Protein AF-A0A2G2A8R9-F1 (afdb_monomer_lite)

Sequence (163 aa):
GKFDAALERFDVALEKSPDHRGALMGRALVYLQAERYIEAEAEFTYMIKFLKANLEPDDITGIGVYAGAYANRGTMYNRLGCRPGGTSQHFEKALADYIQALKIDEGAIEGPNLVNRIIYGTPRPSTIRLRAVYMLKQMALPEPERLLCVPEKDAEQRMYKPL

pLDDT: mean 88.15, std 15.14, range [29.11, 98.81]

Secondary structure (DSSP, 8-state):
-HHHHHHHHHHHHHHH-TT-HHHHHHHHHHHHHTT-HHHHHHHHHHHHHHHHHH--TT-HHHHHHHHHHHHHHHHHHHHHHTSTT--HHHHHHHHHHHHHHHHHHHHHHS-S-HHHHHHHT---PPPHHHHHHHHHHHHTS-GGG-----HHHHHHS------

Radius of gyration: 16.34 Å; chains: 1; bounding box: 40×40×44 Å

Structure (mmCIF, N/CA/C/O backbone):
data_AF-A0A2G2A8R9-F1
#
_entry.id   AF-A0A2G2A8R9-F1
#
loop_
_atom_site.group_PDB
_atom_site.id
_atom_site.type_symbol
_atom_site.label_atom_id
_atom_site.label_alt_id
_atom_site.label_comp_id
_atom_site.label_asym_id
_atom_site.label_entity_id
_atom_site.label_seq_id
_atom_site.pdbx_PDB_ins_code
_atom_site.Cartn_x
_atom_si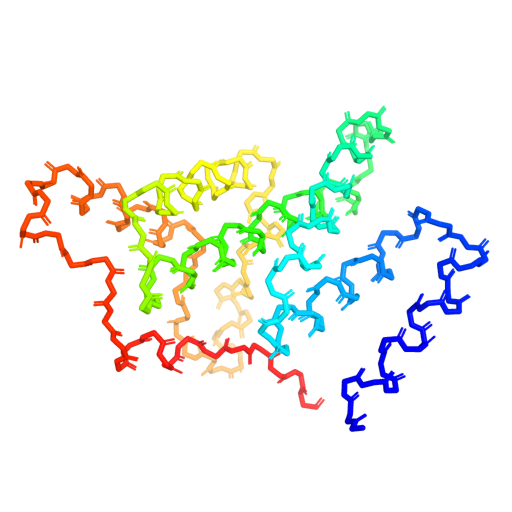te.Cartn_y
_atom_site.Cartn_z
_atom_site.occupancy
_atom_site.B_iso_or_equiv
_atom_site.auth_seq_id
_atom_site.auth_comp_id
_atom_site.auth_asym_id
_atom_site.auth_atom_id
_atom_site.pdbx_PDB_model_num
ATOM 1 N N . GLY A 1 1 ? -13.494 -9.049 -18.784 1.00 68.69 1 GLY A N 1
ATOM 2 C CA . GLY A 1 1 ? -13.719 -7.656 -18.329 1.00 68.69 1 GLY A CA 1
ATOM 3 C C . GLY A 1 1 ? -12.460 -6.818 -18.507 1.00 68.69 1 GLY A C 1
ATOM 4 O O . GLY A 1 1 ? -11.444 -7.355 -18.926 1.00 68.69 1 GLY A O 1
ATOM 5 N N . LYS A 1 2 ? -12.491 -5.506 -18.205 1.00 79.62 2 LYS A N 1
ATOM 6 C CA . LYS A 1 2 ? -11.297 -4.631 -18.328 1.00 79.62 2 LYS A CA 1
ATOM 7 C C . LYS A 1 2 ? -10.122 -5.087 -17.446 1.00 79.62 2 LYS A C 1
ATOM 9 O O . LYS A 1 2 ? -8.979 -4.874 -17.831 1.00 79.62 2 LYS A O 1
ATOM 14 N N . PHE A 1 3 ? -10.404 -5.716 -16.301 1.00 87.50 3 PHE A N 1
ATOM 15 C CA . PHE A 1 3 ? -9.377 -6.273 -15.417 1.00 87.50 3 PHE A CA 1
ATOM 16 C C . PHE A 1 3 ? -8.691 -7.497 -16.026 1.00 87.50 3 PHE A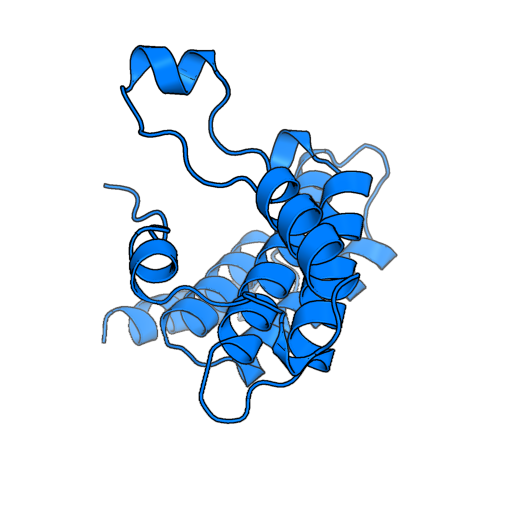 C 1
ATOM 18 O O . PHE A 1 3 ? -7.470 -7.520 -16.055 1.00 87.50 3 PHE A O 1
ATOM 25 N N . ASP A 1 4 ? -9.439 -8.442 -16.600 1.00 88.31 4 ASP A N 1
ATOM 26 C CA . ASP A 1 4 ? -8.865 -9.669 -17.180 1.00 88.31 4 ASP A CA 1
ATOM 27 C C . ASP A 1 4 ? -7.859 -9.369 -18.300 1.00 88.31 4 ASP A C 1
ATOM 29 O O . ASP A 1 4 ? -6.754 -9.894 -18.292 1.00 88.31 4 ASP A O 1
ATOM 33 N N . ALA A 1 5 ? -8.187 -8.436 -19.201 1.00 90.69 5 ALA A N 1
ATOM 34 C CA . ALA A 1 5 ? -7.272 -8.025 -20.269 1.00 90.69 5 ALA A CA 1
ATOM 35 C C . ALA A 1 5 ? -6.023 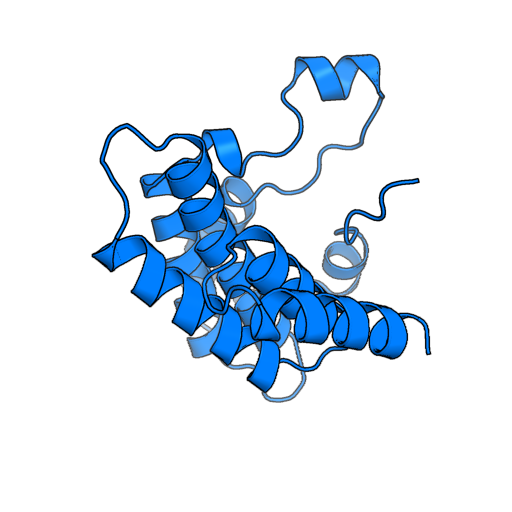-7.283 -19.747 1.00 90.69 5 ALA A C 1
ATOM 37 O O . ALA A 1 5 ? -4.984 -7.271 -20.405 1.00 90.69 5 ALA A O 1
ATOM 38 N N . ALA A 1 6 ? -6.115 -6.613 -18.593 1.00 91.00 6 ALA A N 1
ATOM 39 C CA . ALA A 1 6 ? -4.956 -5.991 -17.956 1.00 91.00 6 ALA A CA 1
ATOM 40 C C . ALA A 1 6 ? -4.072 -7.044 -17.275 1.00 91.00 6 ALA A C 1
ATOM 42 O O . ALA A 1 6 ? -2.855 -6.990 -17.430 1.00 91.00 6 ALA A O 1
ATOM 43 N N . LEU A 1 7 ? -4.683 -8.009 -16.579 1.00 94.50 7 LEU A N 1
ATOM 44 C CA . LEU A 1 7 ? -3.983 -9.136 -15.962 1.00 94.50 7 LEU A CA 1
ATOM 45 C C . LEU A 1 7 ? -3.216 -9.941 -17.011 1.00 94.50 7 LEU A C 1
ATOM 47 O O . LEU A 1 7 ? -2.012 -10.086 -16.863 1.00 94.50 7 LEU A O 1
ATOM 51 N N . GLU A 1 8 ? -3.859 -10.316 -18.119 1.00 95.12 8 GLU A N 1
ATOM 52 C CA . GLU A 1 8 ? -3.220 -11.060 -19.214 1.00 95.12 8 GLU A CA 1
ATOM 53 C C . GLU A 1 8 ? -1.967 -10.345 -19.748 1.00 95.12 8 GLU A C 1
ATOM 55 O O . GLU A 1 8 ? -0.922 -10.956 -19.961 1.00 95.12 8 GLU A O 1
ATOM 60 N N . ARG A 1 9 ? -2.025 -9.017 -19.912 1.00 94.81 9 ARG A N 1
ATOM 61 C CA . ARG A 1 9 ? -0.865 -8.231 -20.362 1.00 94.81 9 ARG A CA 1
ATOM 62 C C . ARG A 1 9 ? 0.277 -8.238 -19.355 1.00 94.81 9 ARG A C 1
ATOM 64 O O . ARG A 1 9 ? 1.437 -8.287 -19.764 1.00 94.81 9 ARG A O 1
ATOM 71 N N . PHE A 1 10 ? -0.033 -8.152 -18.063 1.00 96.12 10 PHE A N 1
ATOM 72 C CA . PHE A 1 10 ? 0.992 -8.249 -17.030 1.00 96.12 10 PHE A CA 1
ATOM 73 C C . PHE A 1 10 ? 1.545 -9.668 -16.921 1.00 96.12 10 PHE A C 1
ATOM 75 O O . PHE A 1 10 ? 2.753 -9.813 -16.773 1.00 96.12 10 PHE A O 1
ATOM 82 N N . ASP A 1 11 ? 0.710 -10.694 -17.078 1.00 96.75 11 ASP A N 1
ATOM 83 C CA . ASP A 1 11 ? 1.130 -12.095 -17.082 1.00 96.75 11 ASP A CA 1
ATOM 84 C C . ASP A 1 11 ? 2.141 -12.352 -18.207 1.00 96.75 11 ASP A C 1
ATOM 86 O O . ASP A 1 11 ? 3.250 -12.803 -17.933 1.00 96.75 11 ASP A O 1
ATOM 90 N N . VAL A 1 12 ? 1.844 -11.924 -19.439 1.00 96.62 12 VAL A N 1
ATOM 91 C CA . VAL A 1 12 ? 2.777 -12.023 -20.581 1.00 96.62 12 VAL A CA 1
ATOM 92 C C . VAL A 1 12 ? 4.089 -11.265 -20.332 1.00 96.62 12 VAL A C 1
ATOM 94 O O . VAL A 1 12 ? 5.160 -11.697 -20.765 1.00 96.62 12 VAL A O 1
ATOM 97 N N . ALA A 1 13 ? 4.042 -10.113 -19.657 1.00 95.38 13 ALA A N 1
ATOM 98 C CA . ALA A 1 13 ? 5.256 -9.378 -19.302 1.00 95.38 13 ALA A CA 1
ATOM 99 C C . ALA A 1 13 ? 6.100 -10.145 -18.269 1.00 95.38 13 ALA A C 1
ATOM 101 O O . ALA A 1 13 ? 7.326 -10.182 -18.380 1.00 95.38 13 ALA A O 1
ATOM 102 N N . LEU A 1 14 ? 5.444 -10.784 -17.300 1.00 96.88 14 LEU A N 1
ATOM 103 C CA . LEU A 1 14 ? 6.084 -11.522 -16.213 1.00 96.88 14 LEU A CA 1
ATOM 104 C C . LEU A 1 14 ? 6.591 -12.902 -16.645 1.00 96.88 14 LEU A C 1
ATOM 106 O O . LEU A 1 14 ? 7.588 -13.367 -16.107 1.00 96.88 14 LEU A O 1
ATOM 110 N N . GLU A 1 15 ? 6.003 -13.516 -17.672 1.00 97.19 15 GLU A N 1
ATOM 111 C CA . GLU A 1 15 ? 6.582 -14.696 -18.331 1.00 97.19 15 GLU A CA 1
ATOM 112 C C . GLU A 1 15 ? 7.966 -14.396 -18.925 1.00 97.19 15 GLU A C 1
ATOM 114 O O . GLU A 1 15 ? 8.861 -15.239 -18.894 1.00 97.19 15 GLU A O 1
ATOM 119 N N . LYS A 1 16 ? 8.159 -13.180 -19.451 1.00 96.81 16 LYS A N 1
ATOM 120 C CA . LYS A 1 16 ? 9.436 -12.743 -20.038 1.00 96.81 16 LYS A CA 1
ATOM 121 C C . LYS A 1 16 ? 10.422 -12.238 -18.990 1.00 96.81 16 LYS A C 1
ATOM 123 O O . LYS A 1 16 ? 11.627 -12.399 -19.153 1.00 96.81 16 LYS A O 1
ATOM 128 N N . SER A 1 17 ? 9.921 -11.578 -17.949 1.00 96.00 17 SER A N 1
ATOM 129 C CA . SER A 1 17 ? 10.726 -11.014 -16.869 1.00 96.00 17 SER A CA 1
ATOM 130 C C . SER A 1 17 ? 9.956 -11.126 -15.546 1.00 96.00 17 SER A C 1
ATOM 132 O O . SER A 1 17 ? 9.190 -10.220 -15.209 1.00 96.00 17 SER A O 1
ATOM 134 N N . PRO A 1 18 ? 10.154 -12.223 -14.788 1.00 95.44 18 PRO A N 1
ATOM 135 C CA . PRO A 1 18 ? 9.379 -12.511 -13.575 1.00 95.44 18 PRO A CA 1
ATOM 136 C C . PRO A 1 18 ? 9.472 -11.427 -12.497 1.00 95.44 18 PRO A C 1
ATOM 138 O O . PRO A 1 18 ? 8.524 -11.207 -11.748 1.00 95.44 18 PRO A O 1
ATOM 141 N N . ASP A 1 19 ? 10.597 -10.713 -12.460 1.00 95.94 19 ASP A N 1
ATOM 142 C CA . ASP A 1 19 ? 10.886 -9.665 -11.481 1.00 95.94 19 ASP A CA 1
ATOM 143 C C . ASP A 1 19 ? 10.670 -8.248 -12.029 1.00 95.94 19 ASP A C 1
ATOM 145 O O . ASP A 1 19 ? 11.146 -7.259 -11.458 1.00 95.94 19 ASP A O 1
ATOM 149 N N . HIS A 1 20 ? 9.951 -8.113 -13.149 1.00 96.62 20 HIS A N 1
ATOM 150 C CA . HIS A 1 20 ? 9.671 -6.812 -13.743 1.00 96.62 20 HIS A CA 1
ATOM 151 C C . HIS A 1 20 ? 8.793 -5.965 -12.811 1.00 96.62 20 HIS A C 1
ATOM 153 O O . HIS A 1 20 ? 7.564 -6.076 -12.778 1.00 96.62 20 HIS A O 1
ATOM 159 N N . ARG A 1 21 ? 9.443 -5.059 -12.075 1.00 95.56 21 ARG A N 1
ATOM 160 C CA . ARG A 1 21 ? 8.868 -4.230 -11.003 1.00 95.56 21 ARG A CA 1
ATOM 161 C C . ARG A 1 21 ? 7.554 -3.551 -11.387 1.00 95.56 21 ARG A C 1
ATOM 163 O O . ARG A 1 21 ? 6.597 -3.577 -10.620 1.00 95.56 21 ARG A O 1
ATOM 170 N N . GLY A 1 22 ? 7.494 -2.962 -12.583 1.00 92.94 22 GLY A N 1
ATOM 171 C CA . GLY A 1 22 ? 6.298 -2.267 -13.064 1.00 92.94 22 GLY A CA 1
ATOM 172 C C . GLY A 1 22 ? 5.142 -3.208 -13.409 1.00 92.94 22 GLY A C 1
ATOM 173 O O . GLY A 1 22 ? 3.985 -2.842 -13.223 1.00 92.94 22 GLY A O 1
ATOM 174 N N . ALA A 1 23 ? 5.443 -4.427 -13.867 1.00 96.50 23 ALA A N 1
ATOM 175 C CA . ALA A 1 23 ? 4.417 -5.409 -14.207 1.00 96.50 23 ALA A CA 1
ATOM 176 C C . ALA A 1 23 ? 3.836 -6.040 -12.937 1.00 96.50 23 ALA A C 1
ATOM 178 O O . ALA A 1 23 ? 2.618 -6.119 -12.819 1.00 96.50 23 ALA A O 1
ATOM 179 N N . LEU A 1 24 ? 4.690 -6.364 -11.957 1.00 97.94 24 LEU A N 1
ATOM 180 C CA . LEU A 1 24 ? 4.258 -6.791 -10.623 1.00 97.94 24 LEU A CA 1
ATOM 181 C C . LEU A 1 24 ? 3.406 -5.712 -9.937 1.00 97.94 24 LEU A C 1
ATOM 183 O O . LEU A 1 24 ? 2.308 -5.997 -9.475 1.00 97.94 24 LEU A O 1
ATOM 187 N N . MET A 1 25 ? 3.857 -4.448 -9.929 1.00 96.88 25 MET A N 1
ATOM 188 C CA . MET A 1 25 ? 3.076 -3.351 -9.336 1.00 96.88 25 MET A CA 1
ATOM 189 C C . MET A 1 25 ? 1.720 -3.195 -10.030 1.00 96.88 25 MET A C 1
ATOM 191 O O . MET A 1 25 ? 0.686 -3.072 -9.376 1.00 96.88 25 MET A O 1
ATOM 195 N N . GLY A 1 26 ? 1.722 -3.187 -11.365 1.00 95.19 26 GLY A N 1
ATOM 196 C CA . GLY A 1 26 ? 0.513 -3.030 -12.161 1.00 95.19 26 GLY A CA 1
ATOM 197 C C . GLY A 1 26 ? -0.492 -4.154 -11.921 1.00 95.19 26 GLY A C 1
ATOM 198 O O . GLY A 1 26 ? -1.673 -3.877 -11.701 1.00 95.19 26 GLY A O 1
ATOM 199 N N . ARG A 1 27 ? -0.032 -5.407 -11.891 1.00 97.62 27 ARG A N 1
ATOM 200 C CA . ARG A 1 27 ? -0.878 -6.577 -11.639 1.00 97.62 27 ARG A CA 1
ATOM 201 C C . ARG A 1 27 ? -1.441 -6.571 -10.214 1.00 97.62 27 ARG A C 1
ATOM 203 O O . ARG A 1 27 ? -2.653 -6.728 -10.054 1.00 97.62 27 ARG A O 1
ATOM 210 N N . ALA A 1 28 ? -0.632 -6.218 -9.217 1.00 97.62 28 ALA A N 1
ATOM 211 C CA . ALA A 1 28 ? -1.058 -6.123 -7.822 1.00 97.62 28 ALA A CA 1
ATOM 212 C C . ALA A 1 28 ? -2.132 -5.045 -7.628 1.00 97.62 28 ALA A C 1
ATOM 214 O O . ALA A 1 28 ? -3.117 -5.244 -6.915 1.00 97.62 28 ALA A O 1
ATOM 215 N N . LEU A 1 29 ? -1.984 -3.908 -8.313 1.00 95.25 29 LEU A N 1
ATOM 216 C CA . LEU A 1 29 ? -2.982 -2.842 -8.324 1.00 95.25 29 LEU A CA 1
ATOM 217 C C . LEU A 1 29 ? -4.278 -3.267 -9.021 1.00 95.25 29 LEU A C 1
ATOM 219 O O . LEU A 1 29 ? -5.357 -2.912 -8.546 1.00 95.25 29 LEU A O 1
ATOM 223 N N . VAL A 1 30 ? -4.205 -4.045 -10.105 1.00 95.56 30 VAL A N 1
ATOM 224 C CA . VAL A 1 30 ? -5.400 -4.612 -10.747 1.00 95.56 30 VAL A CA 1
ATOM 225 C C . VAL A 1 30 ? -6.105 -5.594 -9.812 1.00 95.56 30 VAL A C 1
ATOM 227 O O . VAL A 1 30 ? -7.324 -5.499 -9.668 1.00 95.56 30 VAL A O 1
ATOM 230 N N . TYR A 1 31 ? -5.372 -6.473 -9.121 1.00 96.50 31 TYR A N 1
ATOM 231 C CA . TYR A 1 31 ? -5.949 -7.352 -8.101 1.00 96.50 31 TYR A CA 1
ATOM 232 C C . TYR A 1 31 ? -6.618 -6.557 -6.979 1.00 96.50 31 TYR A C 1
ATOM 234 O O . TYR A 1 31 ? -7.778 -6.808 -6.656 1.00 96.50 31 TYR A O 1
ATOM 242 N N . LEU A 1 32 ? -5.945 -5.534 -6.448 1.00 93.81 32 LEU A N 1
ATOM 243 C CA . LEU A 1 32 ? -6.495 -4.652 -5.419 1.00 93.81 32 LEU A CA 1
ATOM 244 C C . LEU A 1 32 ? -7.778 -3.943 -5.882 1.00 93.81 32 LEU A C 1
ATOM 246 O O . LEU A 1 32 ? -8.732 -3.808 -5.113 1.00 93.81 32 LEU A O 1
ATOM 250 N N . GLN A 1 33 ? -7.801 -3.479 -7.130 1.00 91.12 33 GLN A N 1
ATOM 251 C CA . GLN A 1 33 ? -8.940 -2.797 -7.740 1.00 91.12 33 GLN A CA 1
ATOM 252 C C . GLN A 1 33 ? -10.118 -3.742 -8.002 1.00 91.12 33 GLN A C 1
ATOM 254 O O . GLN A 1 33 ? -11.269 -3.321 -7.910 1.00 91.12 33 GLN A O 1
ATOM 259 N N . ALA A 1 34 ? -9.826 -5.004 -8.314 1.00 92.56 34 ALA A N 1
ATOM 260 C CA . ALA A 1 34 ? -10.798 -6.079 -8.474 1.00 92.56 34 ALA A CA 1
ATOM 261 C C . ALA A 1 34 ? -11.184 -6.744 -7.137 1.00 92.56 34 ALA A C 1
ATOM 263 O O . ALA A 1 34 ? -11.886 -7.750 -7.150 1.00 92.56 34 ALA A O 1
ATOM 264 N N . GLU A 1 35 ? -10.719 -6.209 -6.000 1.00 92.69 35 GLU A N 1
ATOM 265 C CA . GLU A 1 35 ? -10.971 -6.732 -4.646 1.00 92.69 35 GLU A CA 1
ATOM 266 C C . GLU A 1 35 ? -10.446 -8.163 -4.413 1.00 92.69 35 GLU A C 1
ATOM 268 O O . GLU A 1 35 ? -10.852 -8.858 -3.482 1.00 92.69 35 GLU A O 1
ATOM 273 N N . ARG A 1 36 ? -9.485 -8.588 -5.236 1.00 96.00 36 ARG A N 1
ATOM 274 C CA . ARG A 1 36 ? -8.759 -9.860 -5.147 1.00 96.00 36 ARG A CA 1
ATOM 275 C C . ARG A 1 36 ? -7.594 -9.718 -4.169 1.00 96.00 36 ARG A C 1
ATOM 277 O O . ARG A 1 36 ? -6.429 -9.615 -4.546 1.00 96.00 36 ARG A O 1
ATOM 284 N N . TYR A 1 37 ? -7.941 -9.587 -2.890 1.00 95.31 37 TYR A N 1
ATOM 285 C CA . TYR A 1 37 ? -7.003 -9.187 -1.838 1.00 95.31 37 TYR A CA 1
ATOM 286 C C . TYR A 1 37 ? -5.895 -10.206 -1.567 1.00 95.31 37 TYR A C 1
ATOM 288 O O . TYR A 1 37 ? -4.779 -9.797 -1.269 1.00 95.31 37 TYR A O 1
ATOM 296 N N . ILE A 1 38 ? -6.180 -11.504 -1.702 1.00 97.56 38 ILE A N 1
ATOM 297 C CA . ILE A 1 38 ? -5.192 -12.569 -1.473 1.00 97.56 38 ILE A CA 1
ATOM 298 C C . ILE A 1 38 ? -4.080 -12.474 -2.522 1.00 97.56 38 ILE A C 1
ATOM 300 O O . ILE A 1 38 ? -2.896 -12.495 -2.187 1.00 97.56 38 ILE A O 1
ATOM 304 N N . GLU A 1 39 ? -4.450 -12.315 -3.792 1.00 98.31 39 GLU A N 1
ATOM 305 C CA . GLU A 1 39 ? -3.495 -12.175 -4.888 1.00 98.31 39 GLU A CA 1
ATOM 306 C C . GLU A 1 39 ? -2.716 -10.859 -4.798 1.00 98.31 39 GLU A C 1
ATOM 308 O O . GLU A 1 39 ? -1.496 -10.857 -4.965 1.00 98.31 39 GLU A O 1
ATOM 313 N N . ALA A 1 40 ? -3.386 -9.754 -4.453 1.00 98.00 40 ALA A N 1
ATOM 314 C CA . ALA A 1 40 ? -2.722 -8.471 -4.227 1.00 98.00 40 ALA A CA 1
ATOM 315 C C . ALA A 1 40 ? -1.698 -8.547 -3.077 1.00 98.00 40 ALA A C 1
ATOM 317 O O . ALA A 1 40 ? -0.569 -8.075 -3.219 1.00 98.00 40 ALA A O 1
ATOM 318 N N . GLU A 1 41 ? -2.062 -9.163 -1.946 1.00 98.44 41 GLU A N 1
ATOM 319 C CA . GLU A 1 41 ? -1.171 -9.336 -0.794 1.00 98.44 41 GLU A CA 1
ATOM 320 C C . GLU A 1 41 ? 0.058 -10.168 -1.161 1.00 98.44 41 GLU A C 1
ATOM 322 O O . GLU A 1 41 ? 1.181 -9.791 -0.805 1.00 98.44 41 GLU A O 1
ATOM 327 N N . ALA A 1 42 ? -0.143 -11.271 -1.888 1.00 98.50 42 ALA A N 1
ATOM 328 C CA . ALA A 1 42 ? 0.932 -12.145 -2.337 1.00 98.50 42 ALA A CA 1
ATOM 329 C C . ALA A 1 42 ? 1.927 -11.391 -3.229 1.00 98.50 42 ALA A C 1
ATOM 331 O O . ALA A 1 42 ? 3.135 -11.459 -2.993 1.00 98.50 42 ALA A O 1
ATOM 332 N N . GLU A 1 43 ? 1.435 -10.612 -4.194 1.00 98.31 43 GLU A N 1
ATOM 333 C CA . GLU A 1 43 ? 2.292 -9.838 -5.090 1.00 98.31 43 GLU A CA 1
ATOM 334 C C . GLU A 1 43 ? 3.052 -8.724 -4.382 1.00 98.31 43 GLU A C 1
ATOM 336 O O . GLU A 1 43 ? 4.274 -8.645 -4.511 1.00 98.31 43 GLU A O 1
ATOM 341 N N . PHE A 1 44 ? 2.378 -7.889 -3.585 1.00 98.62 44 PHE A N 1
ATOM 342 C CA . PHE A 1 44 ? 3.077 -6.838 -2.845 1.00 98.62 44 PHE A CA 1
ATOM 343 C C . PHE A 1 44 ? 4.126 -7.429 -1.900 1.00 98.62 44 PHE A C 1
ATOM 345 O O . PHE A 1 44 ? 5.225 -6.891 -1.772 1.00 98.62 44 PHE A O 1
ATOM 352 N N . THR A 1 45 ? 3.821 -8.559 -1.259 1.00 98.81 45 THR A N 1
ATOM 353 C CA . THR A 1 45 ? 4.761 -9.250 -0.370 1.00 98.81 45 THR A CA 1
ATOM 354 C C . THR A 1 45 ? 5.960 -9.806 -1.127 1.00 98.81 45 THR A C 1
ATOM 356 O O . THR A 1 45 ? 7.092 -9.656 -0.658 1.00 98.81 45 THR A O 1
ATOM 359 N N . TYR A 1 46 ? 5.735 -10.394 -2.302 1.00 98.50 46 TYR A N 1
ATOM 360 C CA . TYR A 1 46 ? 6.805 -10.830 -3.191 1.00 98.50 46 TYR A CA 1
ATOM 361 C C . TYR A 1 46 ? 7.708 -9.657 -3.584 1.00 98.50 46 TYR A C 1
ATOM 363 O O . TYR A 1 46 ? 8.916 -9.712 -3.353 1.00 98.50 46 TYR A O 1
ATOM 371 N N . MET A 1 47 ? 7.121 -8.563 -4.080 1.00 97.94 47 MET A N 1
ATOM 372 C CA . MET A 1 47 ? 7.852 -7.360 -4.483 1.00 97.94 47 MET A CA 1
ATOM 373 C C . MET A 1 47 ? 8.692 -6.783 -3.346 1.00 97.94 47 MET A C 1
ATOM 375 O O . MET A 1 47 ? 9.870 -6.498 -3.538 1.00 97.94 47 MET A O 1
ATOM 379 N N . ILE A 1 48 ? 8.108 -6.636 -2.153 1.00 98.62 48 ILE A N 1
ATOM 380 C CA . ILE A 1 48 ? 8.804 -6.129 -0.963 1.00 98.62 48 ILE A CA 1
ATOM 381 C C . ILE A 1 48 ? 10.010 -7.010 -0.635 1.00 98.62 48 ILE A C 1
ATOM 383 O O . ILE A 1 48 ? 11.098 -6.494 -0.384 1.00 98.62 48 ILE A O 1
ATOM 387 N N . LYS A 1 49 ? 9.845 -8.338 -0.660 1.00 98.56 49 LYS A N 1
ATOM 388 C CA . LYS A 1 49 ? 10.937 -9.279 -0.389 1.00 98.56 49 LYS A CA 1
ATOM 389 C C . LYS A 1 49 ? 12.036 -9.184 -1.450 1.00 98.56 49 LYS A C 1
ATOM 391 O O . LYS A 1 49 ? 13.209 -9.142 -1.090 1.00 98.56 49 LYS A O 1
ATOM 396 N N . PHE A 1 50 ? 11.658 -9.148 -2.726 1.00 97.88 50 PHE A N 1
ATOM 397 C CA . PHE A 1 50 ? 12.590 -9.054 -3.844 1.00 97.88 50 PHE A CA 1
ATOM 398 C C . PHE A 1 50 ? 13.387 -7.745 -3.801 1.00 97.88 50 PHE A C 1
ATOM 400 O O . PHE A 1 50 ? 14.613 -7.775 -3.831 1.00 97.88 50 PHE A O 1
ATOM 407 N N . LEU A 1 51 ? 12.712 -6.603 -3.653 1.00 97.69 51 LEU A N 1
ATOM 408 C CA . LEU A 1 51 ? 13.350 -5.285 -3.615 1.00 97.69 51 LEU A CA 1
ATOM 409 C C . LEU A 1 51 ? 14.260 -5.137 -2.395 1.00 97.69 51 LEU A C 1
ATOM 411 O O . LEU A 1 51 ? 15.392 -4.695 -2.531 1.00 97.69 51 LEU A O 1
ATOM 415 N N . LYS A 1 52 ? 13.833 -5.604 -1.218 1.00 97.31 52 LYS A N 1
ATOM 416 C CA . LYS A 1 52 ? 14.687 -5.596 -0.022 1.00 97.31 52 LYS A CA 1
ATOM 417 C C . LYS A 1 52 ? 16.009 -6.349 -0.220 1.00 97.31 52 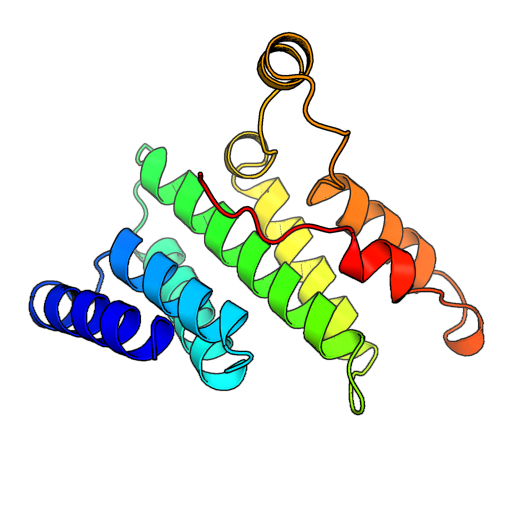LYS A C 1
ATOM 419 O O . LYS A 1 52 ? 17.001 -5.988 0.404 1.00 97.31 52 LYS A O 1
ATOM 424 N N . ALA A 1 53 ? 16.008 -7.414 -1.021 1.00 97.56 53 ALA A N 1
ATOM 425 C CA . ALA A 1 53 ? 17.180 -8.257 -1.238 1.00 97.56 53 ALA A CA 1
ATOM 426 C C . ALA A 1 53 ? 18.069 -7.804 -2.409 1.00 97.56 53 ALA A C 1
ATOM 428 O O . ALA A 1 53 ? 19.236 -8.174 -2.432 1.00 97.56 53 ALA A O 1
ATOM 429 N N . ASN A 1 54 ? 17.527 -7.043 -3.368 1.00 96.75 54 ASN A N 1
ATOM 430 C CA . ASN A 1 54 ? 18.178 -6.780 -4.659 1.00 96.75 54 ASN A CA 1
ATOM 431 C C . ASN A 1 54 ? 18.242 -5.288 -5.034 1.00 96.75 54 ASN A C 1
ATOM 433 O O . ASN A 1 54 ? 18.512 -4.965 -6.189 1.00 96.75 54 ASN A O 1
ATOM 437 N N . LEU A 1 55 ? 17.916 -4.374 -4.117 1.00 95.31 55 LEU A N 1
ATOM 438 C CA . LEU A 1 55 ? 18.047 -2.941 -4.376 1.00 95.31 55 LEU A CA 1
ATOM 439 C C . LEU A 1 55 ? 19.476 -2.469 -4.155 1.00 95.31 55 LEU A C 1
ATOM 441 O O . LEU A 1 55 ? 20.015 -2.593 -3.055 1.00 95.31 55 LEU A O 1
ATOM 445 N N . GLU A 1 56 ? 20.024 -1.840 -5.187 1.00 95.38 56 GLU A N 1
ATOM 446 C CA . GLU A 1 56 ? 21.246 -1.058 -5.071 1.00 95.38 56 GLU A CA 1
ATOM 447 C C . GLU A 1 56 ? 20.947 0.294 -4.395 1.00 95.38 56 GLU A C 1
ATOM 449 O O . GLU A 1 56 ? 19.872 0.867 -4.616 1.00 95.38 56 GLU A O 1
ATOM 454 N N . PRO A 1 57 ? 21.866 0.835 -3.573 1.00 92.12 57 PRO A N 1
ATOM 455 C CA . PRO A 1 57 ? 21.633 2.080 -2.836 1.00 92.12 57 PRO A CA 1
ATOM 456 C C . PRO A 1 57 ? 21.351 3.316 -3.704 1.00 92.12 57 PRO A C 1
ATOM 458 O O . PRO A 1 57 ? 20.771 4.280 -3.209 1.00 92.12 57 PRO A O 1
ATOM 461 N N . ASP A 1 58 ? 21.772 3.315 -4.968 1.00 94.56 58 ASP A N 1
ATOM 462 C CA . ASP A 1 58 ? 21.611 4.416 -5.923 1.00 94.56 58 ASP A CA 1
ATOM 463 C C . ASP A 1 58 ? 20.443 4.215 -6.909 1.00 94.56 58 ASP A C 1
ATOM 465 O O . ASP A 1 58 ? 20.163 5.087 -7.736 1.00 94.56 58 ASP A O 1
ATOM 469 N N . ASP A 1 59 ? 19.692 3.116 -6.790 1.00 95.62 59 ASP A N 1
ATOM 470 C CA . ASP A 1 59 ? 18.511 2.834 -7.607 1.00 95.62 59 ASP A CA 1
ATOM 471 C C . ASP A 1 59 ? 17.281 3.610 -7.106 1.00 95.62 59 ASP A C 1
ATOM 473 O O . ASP A 1 59 ? 16.347 3.059 -6.519 1.00 95.62 59 ASP A O 1
ATOM 477 N N . ILE A 1 60 ? 17.268 4.921 -7.360 1.00 93.88 60 ILE A N 1
ATOM 478 C CA . ILE A 1 60 ? 16.204 5.847 -6.926 1.00 93.88 60 ILE A CA 1
ATOM 479 C C . ILE A 1 60 ? 14.816 5.365 -7.379 1.00 93.88 60 ILE A C 1
ATOM 481 O O . ILE A 1 60 ? 13.839 5.450 -6.634 1.00 93.88 60 ILE A O 1
ATOM 485 N N . THR A 1 61 ? 14.717 4.817 -8.593 1.00 92.56 61 THR A N 1
ATOM 486 C CA . THR A 1 61 ? 13.439 4.308 -9.114 1.00 92.56 61 THR A CA 1
ATOM 487 C C . THR A 1 61 ? 12.995 3.067 -8.343 1.00 92.56 61 THR A C 1
ATOM 489 O O . THR A 1 61 ? 11.830 2.951 -7.965 1.00 92.56 61 THR A O 1
ATOM 492 N N . GLY A 1 62 ? 13.911 2.138 -8.080 1.00 95.38 62 GLY A N 1
ATOM 493 C CA . GLY A 1 62 ? 13.657 0.951 -7.277 1.00 95.38 62 GLY A CA 1
ATOM 494 C C . GLY A 1 62 ? 13.272 1.270 -5.834 1.00 95.38 62 GLY A C 1
ATOM 495 O O . GLY A 1 62 ? 12.332 0.665 -5.317 1.00 95.38 62 GLY A O 1
ATOM 496 N N . ILE A 1 63 ? 13.931 2.251 -5.217 1.00 97.12 63 ILE A N 1
ATOM 497 C CA . ILE A 1 63 ? 13.621 2.751 -3.871 1.00 97.12 63 ILE A CA 1
ATOM 498 C C . ILE A 1 63 ? 12.197 3.321 -3.826 1.00 97.12 63 ILE A C 1
ATOM 500 O O . ILE A 1 63 ? 11.410 2.935 -2.958 1.00 97.12 63 ILE A O 1
ATOM 504 N N . GLY A 1 64 ? 11.819 4.144 -4.807 1.00 95.44 64 GLY A N 1
ATOM 505 C CA . GLY A 1 64 ? 10.456 4.667 -4.916 1.00 95.44 64 GLY A CA 1
ATOM 506 C C . GLY A 1 64 ? 9.410 3.563 -5.110 1.00 95.44 64 GLY A C 1
ATOM 507 O O . GLY A 1 64 ? 8.367 3.563 -4.454 1.00 95.44 64 GLY A O 1
ATOM 508 N N . VAL A 1 65 ? 9.697 2.556 -5.945 1.00 96.12 65 VAL A N 1
ATOM 509 C CA . VAL A 1 65 ? 8.813 1.385 -6.106 1.00 96.12 65 VAL A CA 1
ATOM 510 C C . VAL A 1 65 ? 8.705 0.583 -4.806 1.00 96.12 65 VAL A C 1
ATOM 512 O O . VAL A 1 65 ? 7.624 0.091 -4.481 1.00 96.12 65 VAL A O 1
ATOM 515 N N . TYR A 1 66 ? 9.790 0.462 -4.044 1.00 98.06 66 TYR A N 1
ATOM 516 C CA . TYR A 1 66 ? 9.813 -0.250 -2.770 1.00 98.06 66 TYR A CA 1
ATOM 517 C C . TYR A 1 66 ? 8.974 0.453 -1.700 1.00 98.06 66 TYR A C 1
ATOM 519 O O . TYR A 1 66 ? 8.140 -0.193 -1.060 1.00 98.06 66 TYR A O 1
ATOM 527 N N . ALA A 1 67 ? 9.100 1.777 -1.579 1.00 97.75 67 ALA A N 1
ATOM 528 C CA . ALA A 1 67 ? 8.206 2.588 -0.754 1.00 97.75 67 ALA A CA 1
ATOM 529 C C . ALA A 1 67 ? 6.744 2.453 -1.216 1.00 97.75 67 ALA A C 1
ATOM 531 O O . ALA A 1 67 ? 5.845 2.216 -0.404 1.00 97.75 67 ALA A O 1
ATOM 532 N N . GLY A 1 68 ? 6.507 2.520 -2.529 1.00 95.88 68 GLY A N 1
ATOM 533 C CA . GLY A 1 68 ? 5.185 2.364 -3.134 1.00 95.88 68 GLY A CA 1
ATOM 534 C C . GLY A 1 68 ? 4.540 1.002 -2.859 1.00 95.88 68 GLY A C 1
ATOM 535 O O . GLY A 1 68 ? 3.341 0.936 -2.594 1.00 95.88 68 GLY A O 1
ATOM 536 N N . ALA A 1 69 ? 5.314 -0.088 -2.855 1.00 97.94 69 ALA A N 1
ATOM 537 C CA . ALA A 1 69 ? 4.805 -1.429 -2.564 1.00 97.94 69 ALA A CA 1
ATOM 538 C C . ALA A 1 69 ? 4.298 -1.537 -1.119 1.00 97.94 69 ALA A C 1
ATOM 540 O O . ALA A 1 69 ? 3.198 -2.045 -0.889 1.00 97.94 69 ALA A O 1
ATOM 541 N N . TYR A 1 70 ? 5.043 -0.983 -0.157 1.00 98.69 70 TYR A N 1
ATOM 542 C CA . TYR A 1 70 ? 4.579 -0.858 1.225 1.00 98.69 70 TYR A CA 1
ATOM 543 C C . TYR A 1 70 ? 3.329 0.026 1.329 1.00 98.69 70 TYR A C 1
ATOM 545 O O . TYR A 1 70 ? 2.337 -0.390 1.921 1.00 98.69 70 TYR A O 1
ATOM 553 N N . ALA A 1 71 ? 3.319 1.211 0.713 1.00 97.00 71 ALA A N 1
ATOM 554 C CA . ALA A 1 71 ? 2.167 2.116 0.761 1.00 97.00 71 ALA A CA 1
ATOM 555 C C . ALA A 1 71 ? 0.883 1.475 0.195 1.00 97.00 71 ALA A C 1
ATOM 557 O O . ALA A 1 71 ? -0.200 1.600 0.781 1.00 97.00 71 ALA A O 1
ATOM 558 N N . ASN A 1 72 ? 0.996 0.749 -0.918 1.00 96.38 72 ASN A N 1
ATOM 559 C CA . ASN A 1 72 ? -0.134 0.075 -1.550 1.00 96.38 72 ASN A CA 1
ATOM 560 C C . ASN A 1 72 ? -0.624 -1.126 -0.733 1.00 96.38 72 ASN A C 1
ATOM 562 O O . ASN A 1 72 ? -1.836 -1.273 -0.550 1.00 96.38 72 ASN A O 1
ATOM 566 N N . ARG A 1 73 ? 0.277 -1.936 -0.161 1.00 98.44 73 ARG A N 1
ATOM 567 C CA . ARG A 1 73 ? -0.122 -3.036 0.730 1.00 98.44 73 ARG A CA 1
ATOM 568 C C . ARG A 1 73 ? -0.730 -2.522 2.039 1.00 98.44 73 ARG A C 1
ATOM 570 O O . ARG A 1 73 ? -1.740 -3.054 2.494 1.00 98.44 73 ARG A O 1
ATOM 577 N N . GLY A 1 74 ? -0.226 -1.411 2.573 1.00 97.75 74 GLY A N 1
ATOM 578 C CA . GLY A 1 74 ? -0.842 -0.717 3.703 1.00 97.75 74 GLY A CA 1
ATOM 579 C C . GLY A 1 74 ? -2.259 -0.225 3.386 1.00 97.75 74 GLY A C 1
ATOM 580 O O . GLY A 1 74 ? -3.184 -0.413 4.176 1.00 97.75 74 GLY A O 1
ATOM 581 N N . THR A 1 75 ? -2.464 0.317 2.183 1.00 94.31 75 THR A N 1
ATOM 582 C CA . THR A 1 75 ? -3.788 0.729 1.686 1.00 94.31 75 THR A CA 1
ATOM 583 C C . THR A 1 75 ? -4.734 -0.458 1.545 1.00 94.31 75 THR A C 1
ATOM 585 O O . THR A 1 75 ? -5.906 -0.368 1.915 1.00 94.31 75 THR A O 1
ATOM 588 N N . MET A 1 76 ? -4.230 -1.588 1.054 1.00 96.06 76 MET A N 1
ATOM 589 C CA . MET A 1 76 ? -4.976 -2.838 0.978 1.00 96.06 76 MET A CA 1
ATOM 590 C C . MET A 1 76 ? -5.425 -3.309 2.369 1.00 96.06 76 MET A C 1
ATOM 592 O O . MET A 1 76 ? -6.617 -3.541 2.566 1.00 96.06 76 MET A O 1
ATOM 596 N N . TYR A 1 77 ? -4.519 -3.385 3.349 1.00 98.00 77 TYR A N 1
ATOM 597 C CA . TYR A 1 77 ? -4.878 -3.774 4.716 1.00 98.00 77 TYR A CA 1
ATOM 598 C C . TYR A 1 77 ? -5.854 -2.796 5.367 1.00 98.00 77 TYR A C 1
ATOM 600 O O . TYR A 1 77 ? -6.797 -3.218 6.030 1.00 98.00 77 TYR A O 1
ATOM 608 N N . ASN A 1 78 ? -5.689 -1.496 5.123 1.00 94.69 78 ASN A N 1
ATOM 609 C CA . ASN A 1 78 ? -6.630 -0.489 5.591 1.00 94.69 78 ASN A CA 1
ATOM 610 C C . ASN A 1 78 ? -8.051 -0.749 5.057 1.00 94.69 78 ASN A C 1
ATOM 612 O O . ASN A 1 78 ? -9.015 -0.675 5.813 1.00 94.69 78 ASN A O 1
ATOM 616 N N . ARG A 1 79 ? -8.181 -1.103 3.769 1.00 92.44 79 ARG A N 1
ATOM 617 C CA . ARG A 1 79 ? -9.472 -1.472 3.163 1.00 92.44 79 ARG A CA 1
ATOM 618 C C . ARG A 1 79 ? -10.040 -2.755 3.764 1.00 92.44 79 ARG A C 1
ATOM 620 O O . ARG A 1 79 ? -11.234 -2.796 4.039 1.00 92.44 79 ARG A O 1
ATOM 627 N N . LEU A 1 80 ? -9.207 -3.776 3.977 1.00 94.69 80 LEU A N 1
ATOM 628 C CA . LEU A 1 80 ? -9.627 -5.031 4.610 1.00 94.69 80 LEU A CA 1
ATOM 629 C C . LEU A 1 80 ? -10.151 -4.806 6.032 1.00 94.69 80 LEU A C 1
ATOM 631 O O . LEU A 1 80 ? -11.180 -5.368 6.391 1.00 94.69 80 LEU A O 1
ATOM 635 N N . GLY A 1 81 ? -9.507 -3.932 6.810 1.00 94.50 81 GLY A N 1
ATOM 636 C CA . GLY A 1 81 ? -9.965 -3.570 8.152 1.00 94.50 81 GLY A CA 1
ATOM 637 C C . GLY A 1 81 ? -11.363 -2.941 8.176 1.00 94.50 81 GLY A C 1
ATOM 638 O O . GLY A 1 81 ? -12.089 -3.125 9.146 1.00 94.50 81 GLY A O 1
ATOM 639 N N . CYS A 1 82 ? -11.764 -2.248 7.105 1.00 91.75 82 CYS A N 1
ATOM 640 C CA . CYS A 1 82 ? -13.082 -1.617 6.989 1.00 91.75 82 CYS A CA 1
ATOM 641 C C . CYS A 1 82 ? -14.180 -2.518 6.410 1.00 91.75 82 CYS A C 1
ATOM 643 O O . CYS A 1 82 ? -15.336 -2.097 6.343 1.00 91.75 82 CYS A O 1
ATOM 645 N N . ARG A 1 83 ? -13.852 -3.734 5.961 1.00 89.88 83 ARG A N 1
ATOM 646 C CA . ARG A 1 83 ? -14.836 -4.681 5.422 1.00 89.88 83 ARG A CA 1
ATOM 647 C C . ARG A 1 83 ? -15.461 -5.538 6.525 1.00 89.88 83 ARG A C 1
ATOM 649 O O . ARG A 1 83 ? -14.872 -5.682 7.595 1.00 89.88 83 ARG A O 1
ATOM 656 N N . PRO A 1 84 ? -16.622 -6.171 6.266 1.00 90.69 84 PRO A N 1
ATOM 657 C CA . PRO A 1 84 ? -17.115 -7.246 7.121 1.00 90.69 84 PRO A CA 1
ATOM 658 C C . PRO A 1 84 ? -16.026 -8.309 7.336 1.00 90.69 84 PRO A C 1
ATOM 660 O O . PRO A 1 84 ? -15.438 -8.793 6.371 1.00 90.69 84 PRO A O 1
ATOM 663 N N . GLY A 1 85 ? -15.740 -8.644 8.596 1.00 89.50 85 GLY A N 1
ATOM 664 C CA . GLY A 1 85 ? -14.643 -9.551 8.966 1.00 89.50 85 GLY A CA 1
ATOM 665 C C . GLY A 1 85 ? -13.269 -8.882 9.125 1.00 89.50 85 GLY A C 1
ATOM 666 O O . GLY A 1 85 ? -12.306 -9.560 9.479 1.00 89.50 85 GLY A O 1
ATOM 667 N N . GLY A 1 86 ? -13.169 -7.569 8.905 1.00 92.00 86 GLY A N 1
ATOM 668 C CA . GLY A 1 86 ? -11.998 -6.770 9.250 1.00 92.00 86 GLY A CA 1
ATOM 669 C C . GLY A 1 86 ? -11.738 -6.754 10.759 1.00 92.00 86 GLY A C 1
ATOM 670 O O . GLY A 1 86 ? -12.648 -6.895 11.574 1.00 92.00 86 GLY A O 1
ATOM 671 N N . THR A 1 87 ? -10.471 -6.598 11.142 1.00 92.56 87 THR A N 1
ATOM 672 C CA . THR A 1 87 ? -10.024 -6.657 12.545 1.00 92.56 87 THR A CA 1
ATOM 673 C C . THR A 1 87 ? -8.992 -5.574 12.839 1.00 92.56 87 THR A C 1
ATOM 675 O O . THR A 1 87 ? -8.333 -5.077 11.922 1.00 92.56 87 THR A O 1
ATOM 678 N N . SER A 1 88 ? -8.777 -5.270 14.124 1.00 91.19 88 SER A N 1
ATOM 679 C CA . SER A 1 88 ? -7.706 -4.376 14.593 1.00 91.19 88 SER A CA 1
ATOM 680 C C . SER A 1 88 ? -6.322 -4.736 14.018 1.00 91.19 88 SER A C 1
ATOM 682 O O . SER A 1 88 ? -5.554 -3.847 13.653 1.00 91.19 88 SER A O 1
ATOM 684 N N . GLN A 1 89 ? -6.053 -6.028 13.796 1.00 95.56 89 GLN A N 1
ATOM 685 C CA . GLN A 1 89 ? -4.809 -6.506 13.185 1.00 95.56 89 GLN A CA 1
ATOM 686 C C . GLN A 1 89 ? -4.598 -5.994 11.749 1.00 95.56 89 GLN A C 1
ATOM 688 O O . GLN A 1 89 ? -3.467 -5.753 11.332 1.00 95.56 89 GLN A O 1
ATOM 693 N N . HIS A 1 90 ? -5.666 -5.802 10.971 1.00 96.94 90 HIS A N 1
ATOM 694 C CA . HIS A 1 90 ? -5.543 -5.236 9.627 1.00 96.94 90 HIS A CA 1
ATOM 695 C C . HIS A 1 90 ? -5.056 -3.786 9.685 1.00 96.94 90 HIS A C 1
ATOM 697 O O . HIS A 1 90 ? -4.185 -3.393 8.913 1.00 96.94 90 HIS A O 1
ATOM 703 N N . PHE A 1 91 ? -5.549 -2.998 10.640 1.00 96.56 91 PHE A N 1
ATOM 704 C CA . PHE A 1 91 ? -5.077 -1.629 10.830 1.00 96.56 91 PHE A CA 1
ATOM 705 C C . PHE A 1 91 ? -3.645 -1.581 11.372 1.00 96.56 91 PHE A C 1
ATOM 707 O O . PHE A 1 91 ? -2.861 -0.753 10.922 1.00 96.56 91 PHE A O 1
ATOM 714 N N . GLU A 1 92 ? -3.255 -2.508 12.251 1.00 97.06 92 GLU A N 1
ATOM 715 C CA . GLU A 1 92 ? -1.860 -2.653 12.693 1.00 97.06 92 GLU A CA 1
ATOM 716 C C . GLU A 1 92 ? -0.914 -2.924 11.518 1.00 97.06 92 GLU A C 1
ATOM 718 O O . GLU A 1 92 ? 0.099 -2.237 11.365 1.00 97.06 92 GLU A O 1
ATOM 723 N N . LYS A 1 93 ? -1.269 -3.877 10.644 1.00 98.31 93 LYS A N 1
ATOM 724 C CA . LYS A 1 93 ? -0.506 -4.160 9.422 1.00 98.31 93 LYS A CA 1
ATOM 725 C C . LYS A 1 93 ? -0.458 -2.943 8.495 1.00 98.31 93 LYS A C 1
ATOM 727 O O . LYS A 1 93 ? 0.609 -2.616 7.980 1.00 98.31 93 LYS A O 1
ATOM 732 N N . ALA A 1 94 ? -1.585 -2.251 8.317 1.00 98.12 94 ALA A N 1
ATOM 733 C CA . ALA A 1 94 ? -1.660 -1.046 7.496 1.00 98.12 94 ALA A CA 1
ATOM 734 C C . ALA A 1 94 ? -0.721 0.052 8.005 1.00 98.12 94 ALA A C 1
ATOM 736 O O . ALA A 1 94 ? 0.061 0.612 7.239 1.00 98.12 94 ALA A O 1
ATOM 737 N N . LEU A 1 95 ? -0.768 0.330 9.309 1.00 98.06 95 LEU A N 1
ATOM 738 C CA . LEU A 1 95 ? 0.078 1.325 9.948 1.00 98.06 95 LEU A CA 1
ATOM 739 C C . LEU A 1 95 ? 1.562 0.961 9.840 1.00 98.06 95 LEU A C 1
ATOM 741 O O . LEU A 1 95 ? 2.377 1.826 9.519 1.00 98.06 95 LEU A O 1
ATOM 745 N N . ALA A 1 96 ? 1.912 -0.303 10.083 1.00 98.56 96 ALA A N 1
ATOM 746 C CA . ALA A 1 96 ? 3.286 -0.775 9.964 1.00 98.56 96 ALA A CA 1
ATOM 747 C C . ALA A 1 96 ? 3.829 -0.562 8.543 1.00 98.56 96 ALA A C 1
ATOM 749 O O . ALA A 1 96 ? 4.923 -0.016 8.381 1.00 98.56 96 ALA A O 1
ATOM 750 N N . ASP A 1 97 ? 3.048 -0.921 7.523 1.00 98.69 97 ASP A N 1
ATOM 751 C CA . ASP A 1 97 ? 3.422 -0.734 6.123 1.00 98.69 97 ASP A CA 1
ATOM 752 C C . ASP A 1 97 ? 3.537 0.756 5.756 1.00 98.69 97 ASP A C 1
ATOM 754 O O . ASP A 1 97 ? 4.519 1.156 5.131 1.00 98.69 97 ASP A O 1
ATOM 758 N N . TYR A 1 98 ? 2.618 1.617 6.207 1.00 97.81 98 TYR A N 1
ATOM 759 C CA . TYR A 1 98 ? 2.734 3.063 5.980 1.00 97.81 98 TYR A CA 1
ATOM 760 C C . TYR A 1 98 ? 3.984 3.669 6.621 1.00 97.81 98 TYR A C 1
ATOM 762 O O . TYR A 1 98 ? 4.653 4.494 6.003 1.00 97.81 98 TYR A O 1
ATOM 770 N N . ILE A 1 99 ? 4.323 3.257 7.846 1.00 98.25 99 ILE A N 1
ATOM 771 C CA . ILE A 1 99 ? 5.542 3.715 8.521 1.00 98.25 99 ILE A CA 1
ATOM 772 C C . ILE A 1 99 ? 6.783 3.285 7.734 1.00 98.25 99 ILE A C 1
ATOM 774 O O . ILE A 1 99 ? 7.715 4.076 7.608 1.00 98.25 99 ILE A O 1
ATOM 778 N N . GLN A 1 100 ? 6.815 2.057 7.208 1.00 98.62 100 GLN A N 1
ATOM 779 C CA . GLN A 1 100 ? 7.935 1.606 6.378 1.00 98.62 100 GLN A CA 1
ATOM 780 C C . GLN A 1 100 ? 8.028 2.402 5.079 1.00 98.62 100 GLN A C 1
ATOM 782 O O . GLN A 1 100 ? 9.109 2.881 4.751 1.00 98.62 100 GLN A O 1
ATOM 787 N N . ALA A 1 101 ? 6.907 2.625 4.392 1.00 98.12 101 ALA A N 1
ATOM 788 C CA . ALA A 1 101 ? 6.876 3.411 3.164 1.00 98.12 101 ALA A CA 1
ATOM 789 C C . ALA A 1 101 ? 7.460 4.823 3.370 1.00 98.12 101 ALA A C 1
ATOM 791 O O . ALA A 1 101 ? 8.347 5.237 2.630 1.00 98.12 101 ALA A O 1
ATOM 792 N N . LEU A 1 102 ? 7.028 5.516 4.432 1.00 96.75 102 LEU A N 1
ATOM 793 C CA . LEU A 1 102 ? 7.508 6.858 4.786 1.00 96.75 102 LEU A CA 1
ATOM 794 C C . LEU A 1 102 ? 8.996 6.890 5.169 1.00 96.75 102 LEU A C 1
ATOM 796 O O . LEU A 1 102 ? 9.657 7.898 4.951 1.00 96.75 102 LEU A O 1
ATOM 800 N N . LYS A 1 103 ? 9.522 5.811 5.763 1.00 97.88 103 LYS A N 1
ATOM 801 C CA . LYS A 1 103 ? 10.949 5.694 6.104 1.00 97.88 103 LYS A CA 1
ATOM 802 C C . LYS A 1 103 ? 11.833 5.467 4.882 1.00 97.88 103 LYS A C 1
ATOM 804 O O . LYS A 1 103 ? 12.989 5.869 4.917 1.00 97.88 103 LYS A O 1
ATOM 809 N N . ILE A 1 104 ? 11.317 4.769 3.871 1.00 96.81 104 ILE A N 1
ATOM 810 C CA . ILE A 1 104 ? 12.068 4.426 2.661 1.00 96.81 104 ILE A CA 1
ATOM 811 C C . ILE A 1 104 ? 12.169 5.653 1.761 1.00 96.81 104 ILE A C 1
ATOM 813 O O . ILE A 1 104 ? 13.270 6.116 1.487 1.00 96.81 104 ILE A O 1
ATOM 817 N N . ASP A 1 105 ? 11.027 6.174 1.319 1.00 94.25 105 ASP A N 1
ATOM 818 C CA . ASP A 1 105 ? 10.975 7.343 0.449 1.00 94.25 105 ASP A CA 1
ATOM 819 C C . ASP A 1 105 ? 9.587 7.969 0.520 1.00 94.25 105 ASP A C 1
ATOM 821 O O . ASP A 1 105 ? 8.649 7.585 -0.182 1.00 94.25 105 ASP A O 1
ATOM 825 N N . GLU A 1 106 ? 9.450 8.944 1.410 1.00 91.56 106 GLU A N 1
ATOM 826 C CA . GLU A 1 106 ? 8.232 9.729 1.498 1.00 91.56 106 GLU A CA 1
ATOM 827 C C . GLU A 1 106 ? 7.957 10.525 0.216 1.00 91.56 106 GLU A C 1
ATOM 829 O O . GLU A 1 106 ? 6.809 10.594 -0.223 1.00 91.56 106 GLU A O 1
ATOM 834 N N . GLY A 1 107 ? 8.992 11.112 -0.389 1.00 88.62 107 GLY A N 1
ATOM 835 C CA . GLY A 1 107 ? 8.839 11.972 -1.560 1.00 88.62 107 GLY A CA 1
ATOM 836 C C . GLY A 1 107 ? 8.263 11.219 -2.759 1.00 88.62 107 GLY A C 1
ATOM 837 O O . GLY A 1 107 ? 7.496 11.793 -3.527 1.00 88.62 107 GLY A O 1
ATOM 838 N N . ALA A 1 108 ? 8.569 9.926 -2.886 1.00 87.44 108 ALA A N 1
ATOM 839 C CA . ALA A 1 108 ? 8.016 9.065 -3.929 1.00 87.44 108 ALA A CA 1
ATOM 840 C C . ALA A 1 108 ? 6.543 8.668 -3.713 1.00 87.44 108 ALA A C 1
ATOM 842 O O . ALA A 1 108 ? 5.876 8.279 -4.674 1.00 87.44 108 ALA A O 1
ATOM 843 N N . ILE A 1 109 ? 6.022 8.735 -2.480 1.00 86.25 109 ILE A N 1
ATOM 844 C CA . ILE A 1 109 ? 4.652 8.295 -2.138 1.00 86.25 109 ILE A CA 1
ATOM 845 C C . ILE A 1 109 ? 3.718 9.442 -1.735 1.00 86.25 109 ILE A C 1
ATOM 847 O O . ILE A 1 109 ? 2.496 9.267 -1.683 1.00 86.25 109 ILE A O 1
ATOM 851 N N . GLU A 1 110 ? 4.259 10.622 -1.440 1.00 75.75 110 GLU A N 1
ATOM 852 C CA . GLU A 1 110 ? 3.491 11.854 -1.391 1.00 75.75 110 GLU A CA 1
ATOM 853 C C . GLU A 1 110 ? 3.122 12.218 -2.829 1.00 75.75 110 GLU A C 1
ATOM 855 O O . GLU A 1 110 ? 3.951 12.663 -3.614 1.00 75.75 110 GLU A O 1
ATOM 860 N N . GLY A 1 111 ? 1.862 11.972 -3.206 1.00 64.25 111 GLY A N 1
ATOM 861 C CA . GLY A 1 111 ? 1.317 12.395 -4.499 1.00 64.25 111 GLY A CA 1
ATOM 862 C C . GLY A 1 111 ? 1.553 13.892 -4.793 1.00 64.25 111 GLY A C 1
ATOM 863 O O . GLY A 1 111 ? 2.098 14.615 -3.966 1.00 64.25 111 GLY A O 1
ATOM 864 N N . PRO A 1 112 ? 1.102 14.408 -5.951 1.00 58.38 112 PRO A N 1
ATOM 865 C CA . PRO A 1 112 ? 1.564 15.671 -6.533 1.00 58.38 112 PRO A CA 1
ATOM 866 C C . PRO A 1 112 ? 1.835 16.795 -5.519 1.00 58.38 112 PRO A C 1
ATOM 868 O O . PRO A 1 112 ? 0.952 17.195 -4.755 1.00 58.38 112 PRO A O 1
ATOM 871 N N . ASN A 1 113 ? 3.061 17.323 -5.557 1.00 60.28 113 ASN A N 1
ATOM 872 C CA . ASN A 1 113 ? 3.567 18.362 -4.659 1.00 60.28 113 ASN A CA 1
ATOM 873 C C . ASN A 1 113 ? 2.663 19.611 -4.686 1.00 60.28 113 ASN A C 1
ATOM 875 O O . ASN A 1 113 ? 1.870 19.811 -5.610 1.00 60.28 113 ASN A O 1
ATOM 879 N N . LEU A 1 114 ? 2.823 20.507 -3.704 1.00 59.22 114 LEU A N 1
ATOM 880 C CA . LEU A 1 114 ? 2.045 21.751 -3.580 1.00 59.22 114 LEU A CA 1
ATOM 881 C C . LEU A 1 114 ? 1.897 22.517 -4.910 1.00 59.22 114 LEU A C 1
ATOM 883 O O . LEU A 1 114 ? 0.805 22.981 -5.227 1.00 59.22 114 LEU A O 1
ATOM 887 N N . VAL A 1 115 ? 2.967 22.583 -5.707 1.00 59.16 115 VAL A N 1
ATOM 888 C CA . VAL A 1 115 ? 2.987 23.243 -7.022 1.00 59.16 115 VAL A CA 1
ATOM 889 C C . VAL A 1 115 ? 2.012 22.589 -8.005 1.00 59.16 115 VAL A C 1
ATOM 891 O O . VAL A 1 115 ? 1.153 23.270 -8.558 1.00 59.16 115 VAL A O 1
ATOM 894 N N . ASN A 1 116 ? 2.072 21.264 -8.163 1.00 58.03 116 ASN A N 1
ATOM 895 C CA . ASN A 1 116 ? 1.157 20.522 -9.036 1.00 58.03 116 ASN A CA 1
ATOM 896 C C . ASN A 1 116 ? -0.302 20.699 -8.591 1.00 58.03 116 ASN A C 1
ATOM 898 O O . ASN A 1 116 ? -1.204 20.825 -9.412 1.00 58.03 116 ASN A O 1
ATOM 902 N N . ARG A 1 117 ? -0.548 20.785 -7.283 1.00 64.25 117 ARG A N 1
ATOM 903 C CA . ARG A 1 117 ? -1.901 20.982 -6.744 1.00 64.25 117 ARG A CA 1
ATOM 904 C C . ARG A 1 117 ? -2.467 22.368 -7.026 1.00 64.25 117 ARG A C 1
ATOM 906 O O . ARG A 1 117 ? -3.661 22.477 -7.286 1.00 64.25 117 ARG A O 1
ATOM 913 N N . ILE A 1 118 ? -1.628 23.404 -6.969 1.00 62.31 118 ILE A N 1
ATOM 914 C CA . ILE A 1 118 ? -2.014 24.782 -7.301 1.00 62.31 118 ILE A CA 1
ATOM 915 C C . ILE A 1 118 ? -2.317 24.898 -8.796 1.00 62.31 118 ILE A C 1
ATOM 917 O O . ILE A 1 118 ? -3.334 25.475 -9.162 1.00 62.31 118 ILE A O 1
ATOM 921 N N . ILE A 1 119 ? -1.468 24.312 -9.646 1.00 60.00 119 ILE A N 1
ATOM 922 C CA . ILE A 1 119 ? -1.613 24.389 -11.106 1.00 60.00 119 ILE A CA 1
ATOM 923 C C . ILE A 1 119 ? -2.854 23.625 -11.586 1.00 60.00 119 ILE A C 1
ATOM 925 O O . ILE A 1 119 ? -3.612 24.140 -12.402 1.00 60.00 119 ILE A O 1
ATOM 929 N N . TYR A 1 120 ? -3.086 22.415 -11.071 1.00 59.47 120 TYR A N 1
ATOM 930 C CA . TYR A 1 120 ? -4.153 21.534 -11.563 1.00 59.47 120 TYR A CA 1
ATOM 931 C C . TYR A 1 120 ? -5.436 21.568 -10.721 1.00 59.47 120 TYR A C 1
ATOM 933 O O . TYR A 1 120 ? -6.364 20.807 -10.993 1.00 59.47 120 TYR A O 1
ATOM 941 N N . GLY A 1 121 ? -5.502 22.404 -9.678 1.00 58.22 121 GLY A N 1
ATOM 942 C CA . GLY A 1 121 ? -6.681 22.526 -8.814 1.00 58.22 121 GLY A CA 1
ATOM 943 C C . GLY A 1 121 ? -7.099 21.215 -8.137 1.00 58.22 121 GLY A C 1
ATOM 944 O O . GLY A 1 121 ? -8.264 21.048 -7.775 1.00 58.22 121 GLY A O 1
ATOM 945 N N . THR A 1 122 ? -6.186 20.249 -7.986 1.00 56.84 122 THR A N 1
ATOM 946 C CA . THR A 1 122 ? -6.531 18.939 -7.423 1.00 56.84 122 THR A CA 1
ATOM 947 C C . THR A 1 122 ? -6.876 19.090 -5.933 1.00 56.84 122 THR A C 1
ATOM 949 O O . THR A 1 122 ? -6.057 19.651 -5.188 1.00 56.84 122 THR A O 1
ATOM 952 N N . PRO A 1 123 ? -8.041 18.592 -5.465 1.00 58.28 123 PRO A N 1
ATOM 953 C CA . PRO A 1 123 ? -8.426 18.649 -4.052 1.00 58.28 123 PRO A CA 1
ATOM 954 C C . PRO A 1 123 ? -7.355 17.998 -3.174 1.00 58.28 123 PRO A C 1
ATOM 956 O O . PRO A 1 123 ? -6.637 17.126 -3.651 1.00 58.28 123 PRO A O 1
ATOM 959 N N . ARG A 1 124 ? -7.226 18.425 -1.906 1.00 60.78 124 ARG A N 1
ATOM 960 C CA . ARG A 1 124 ? -6.219 17.903 -0.959 1.00 60.78 124 ARG A CA 1
ATOM 96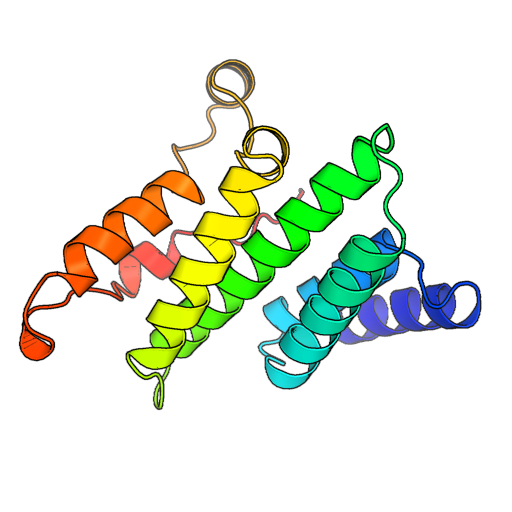1 C C . ARG A 1 124 ? -6.507 16.413 -0.675 1.00 60.78 124 ARG A C 1
ATOM 963 O O . ARG A 1 124 ? -7.370 16.152 0.161 1.00 60.78 124 ARG A O 1
ATOM 970 N N . PRO A 1 125 ? -5.847 15.433 -1.322 1.00 64.56 125 PRO A N 1
ATOM 971 C CA . PRO A 1 125 ? -6.109 14.040 -1.002 1.00 64.56 125 PRO A CA 1
ATOM 972 C C . PRO A 1 125 ? -5.449 13.734 0.345 1.00 64.56 125 PRO A C 1
ATOM 974 O O . PRO A 1 125 ? -4.432 14.338 0.701 1.00 64.56 125 PRO A O 1
ATOM 977 N N . SER A 1 126 ? -6.012 12.797 1.102 1.00 73.88 126 SER A N 1
ATOM 978 C CA . SER A 1 126 ? -5.307 12.250 2.263 1.00 73.88 126 SER A CA 1
ATOM 979 C C . SER A 1 126 ? -4.006 11.594 1.787 1.00 73.88 126 SER A C 1
ATOM 981 O O . SER A 1 126 ? -4.041 10.757 0.887 1.00 73.88 126 SER A O 1
ATOM 983 N N . THR A 1 127 ? -2.864 11.980 2.359 1.00 85.81 127 THR A N 1
ATOM 984 C CA . THR A 1 127 ? -1.570 11.341 2.073 1.00 85.81 127 THR A CA 1
ATOM 985 C C . THR A 1 127 ? -1.363 10.116 2.961 1.00 85.81 127 THR A C 1
ATOM 987 O O . THR A 1 127 ? -2.031 9.959 3.989 1.00 85.81 127 THR A O 1
ATOM 990 N N . ILE A 1 128 ? -0.388 9.270 2.611 1.00 90.31 128 ILE A N 1
ATOM 991 C CA . ILE A 1 128 ? 0.033 8.137 3.449 1.00 90.31 128 ILE A CA 1
ATOM 992 C C . ILE A 1 128 ? 0.430 8.615 4.853 1.00 90.31 128 ILE A C 1
ATOM 994 O O . ILE A 1 128 ? -0.023 8.041 5.844 1.00 90.31 128 ILE A O 1
ATOM 998 N N . ARG A 1 129 ? 1.171 9.730 4.957 1.00 91.44 129 ARG A N 1
ATOM 999 C CA . ARG A 1 129 ? 1.500 10.370 6.241 1.00 91.44 129 ARG A CA 1
ATOM 1000 C C . ARG A 1 129 ? 0.251 10.730 7.038 1.00 91.44 129 ARG A C 1
ATOM 1002 O O . ARG A 1 129 ? 0.152 10.369 8.210 1.00 91.44 129 ARG A O 1
ATOM 1009 N N . LEU A 1 130 ? -0.699 11.443 6.430 1.00 89.56 130 LEU A N 1
ATOM 1010 C CA . LEU A 1 130 ? -1.915 11.873 7.127 1.00 89.56 130 LEU A CA 1
ATOM 1011 C C . LEU A 1 130 ? -2.730 10.673 7.613 1.00 89.56 130 LEU A C 1
ATOM 1013 O O . LEU A 1 130 ? -3.205 10.678 8.752 1.00 89.56 130 LEU A O 1
ATOM 1017 N N . ARG A 1 131 ? -2.837 9.620 6.793 1.00 91.56 131 ARG A N 1
ATOM 1018 C CA . ARG A 1 131 ? -3.530 8.393 7.184 1.00 91.56 131 ARG A CA 1
ATOM 1019 C C . ARG A 1 131 ? -2.815 7.667 8.322 1.00 91.56 131 ARG A C 1
ATOM 1021 O O . ARG A 1 131 ? -3.486 7.273 9.272 1.00 91.56 131 ARG A O 1
ATOM 1028 N N . ALA A 1 132 ? -1.490 7.537 8.271 1.00 94.62 132 ALA A N 1
ATOM 1029 C CA . ALA A 1 132 ? -0.701 6.908 9.331 1.00 94.62 132 ALA A CA 1
ATOM 1030 C C . ALA A 1 132 ? -0.831 7.658 10.666 1.00 94.62 132 ALA A C 1
ATOM 1032 O O . ALA A 1 132 ? -1.089 7.045 11.700 1.00 94.62 132 ALA A O 1
ATOM 1033 N N . VAL A 1 133 ? -0.736 8.994 10.647 1.00 95.00 133 VAL A N 1
ATOM 1034 C CA . VAL A 1 133 ? -0.915 9.835 11.845 1.00 95.00 133 VAL A CA 1
ATOM 1035 C C . VAL A 1 133 ? -2.327 9.705 12.412 1.00 95.00 133 VAL A C 1
ATOM 1037 O O . VAL A 1 133 ? -2.497 9.611 13.626 1.00 95.00 133 VAL A O 1
ATOM 1040 N N . TYR A 1 134 ? -3.350 9.698 11.556 1.00 93.25 134 TYR A N 1
ATOM 1041 C CA . TYR A 1 134 ? -4.724 9.495 12.004 1.00 93.25 134 TYR A CA 1
ATOM 1042 C C . TYR A 1 134 ? -4.911 8.121 12.650 1.00 93.25 134 TYR A C 1
ATOM 1044 O O . TYR A 1 134 ? -5.458 8.028 13.746 1.00 93.25 134 TYR A O 1
ATOM 1052 N N . MET A 1 135 ? -4.409 7.072 12.001 1.00 94.38 135 MET A N 1
ATOM 1053 C CA . MET A 1 135 ? -4.500 5.700 12.487 1.00 94.38 135 MET A CA 1
ATOM 1054 C C . MET A 1 135 ? -3.795 5.534 13.838 1.00 94.38 135 MET A C 1
ATOM 1056 O O . MET A 1 135 ? -4.392 4.983 14.755 1.00 94.38 135 MET A O 1
ATOM 1060 N N . LEU A 1 136 ? -2.603 6.117 14.012 1.00 95.38 136 LEU A N 1
ATOM 1061 C CA . LEU A 1 136 ? -1.909 6.176 15.305 1.00 95.38 136 LEU A CA 1
ATOM 1062 C C . LEU A 1 136 ? -2.775 6.797 16.407 1.00 95.38 136 LEU A C 1
ATOM 1064 O O . LEU A 1 136 ? -2.880 6.238 17.496 1.00 95.38 136 LEU A O 1
ATOM 1068 N N . LYS A 1 137 ? -3.422 7.935 16.123 1.00 96.31 137 LYS A N 1
ATOM 1069 C CA . LYS A 1 137 ? -4.309 8.603 17.088 1.00 96.31 137 LYS A CA 1
ATOM 1070 C C . LYS A 1 137 ? -5.513 7.738 17.449 1.00 96.31 137 LYS A C 1
ATOM 1072 O O . LYS A 1 137 ? -5.862 7.662 18.618 1.00 96.31 137 LYS A O 1
ATOM 1077 N N . GLN A 1 138 ? -6.136 7.091 16.465 1.00 95.25 138 GLN A N 1
ATOM 1078 C CA . GLN A 1 138 ? -7.288 6.221 16.701 1.00 95.25 138 GLN A CA 1
ATOM 1079 C C . GLN A 1 138 ? -6.901 4.965 17.484 1.00 95.25 138 GLN A C 1
ATOM 1081 O O . GLN A 1 138 ? -7.610 4.573 18.397 1.00 95.25 138 GLN A O 1
ATOM 1086 N N . MET A 1 139 ? -5.757 4.352 17.188 1.00 92.25 139 MET A N 1
ATOM 1087 C CA . MET A 1 139 ? -5.308 3.142 17.883 1.00 92.25 139 MET A CA 1
ATOM 1088 C C . MET A 1 139 ? -4.900 3.388 19.342 1.00 92.25 139 MET A C 1
ATOM 1090 O O . MET A 1 139 ? -4.896 2.443 20.128 1.00 92.25 139 MET A O 1
ATOM 1094 N N . ALA A 1 140 ? -4.614 4.639 19.717 1.00 95.19 140 ALA A N 1
ATOM 1095 C CA . ALA A 1 140 ? -4.404 5.039 21.107 1.00 95.19 140 ALA A CA 1
ATOM 1096 C C . ALA A 1 140 ? -5.707 5.097 21.932 1.00 95.19 140 ALA A C 1
ATOM 1098 O O . ALA A 1 140 ? -5.641 5.113 23.160 1.00 95.19 140 ALA A O 1
ATOM 1099 N N . LEU A 1 141 ? -6.876 5.128 21.281 1.00 95.88 141 LEU A N 1
ATOM 1100 C CA . LEU A 1 141 ? -8.177 5.082 21.949 1.00 95.88 141 LEU A CA 1
ATOM 1101 C C . LEU A 1 141 ? -8.572 3.630 22.291 1.00 95.88 141 LEU A C 1
ATOM 1103 O O . LEU A 1 141 ? -8.130 2.691 21.604 1.00 95.88 141 LEU A O 1
ATOM 1107 N N . PRO A 1 142 ? -9.437 3.423 23.304 1.00 95.06 142 PRO A N 1
ATOM 1108 C CA . PRO A 1 142 ? -10.100 2.141 23.531 1.00 95.06 142 PRO A CA 1
ATOM 1109 C C . PRO A 1 142 ? -10.798 1.645 22.262 1.00 95.06 142 PRO A C 1
ATOM 1111 O O . PRO A 1 142 ? -11.366 2.441 21.520 1.00 95.06 142 PRO A O 1
ATOM 1114 N N . GLU A 1 143 ? -10.777 0.332 22.007 1.00 89.50 143 GLU A N 1
ATOM 1115 C CA . GLU A 1 143 ? -11.304 -0.258 20.763 1.00 89.50 143 GLU A CA 1
ATOM 1116 C C . GLU A 1 143 ? -12.735 0.187 20.390 1.00 89.50 143 GLU A C 1
ATOM 1118 O O . GLU A 1 143 ? -12.934 0.540 19.227 1.00 89.50 143 GLU A O 1
ATOM 1123 N N . PRO A 1 144 ? -13.698 0.287 21.330 1.00 92.12 144 PRO A N 1
ATOM 1124 C CA . PRO A 1 144 ? -15.054 0.752 21.019 1.00 92.12 144 PRO A CA 1
ATOM 1125 C C . PRO A 1 144 ? -15.151 2.227 20.599 1.00 92.12 144 PRO A C 1
ATOM 1127 O O . PRO A 1 144 ? -16.147 2.627 20.005 1.00 92.12 144 PRO A O 1
ATOM 1130 N N . GLU A 1 145 ? -14.145 3.043 20.921 1.00 94.38 145 GLU A N 1
ATOM 1131 C CA . GLU A 1 145 ? -14.116 4.485 20.636 1.00 94.38 145 GLU A CA 1
ATOM 1132 C C . GLU A 1 145 ? -13.381 4.810 19.328 1.00 94.38 145 GLU A C 1
ATOM 1134 O O . GLU A 1 145 ? -13.389 5.955 18.867 1.00 94.38 145 GLU A O 1
ATOM 1139 N N . ARG A 1 146 ? -12.724 3.817 18.717 1.00 93.62 146 ARG A N 1
ATOM 1140 C CA . ARG A 1 146 ? -11.941 4.014 17.496 1.00 93.62 146 ARG A CA 1
ATOM 1141 C C . ARG A 1 146 ? -12.860 4.246 16.307 1.00 93.62 146 ARG A C 1
ATOM 1143 O O . ARG A 1 1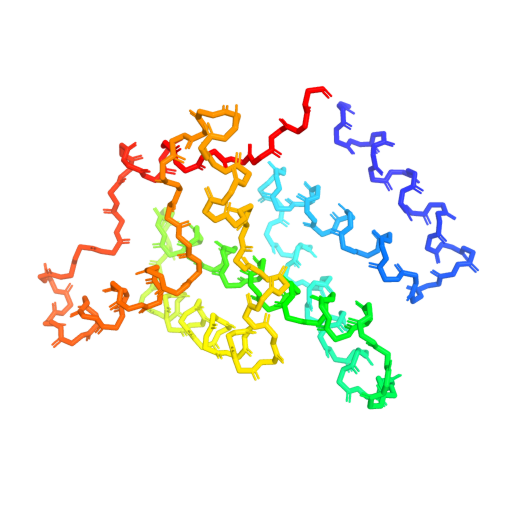46 ? -13.699 3.418 15.970 1.00 93.62 146 ARG A O 1
ATOM 1150 N N . LEU A 1 147 ? -12.592 5.314 15.572 1.00 93.50 147 LEU A N 1
ATOM 1151 C CA . LEU A 1 147 ? -13.186 5.601 14.277 1.00 93.50 147 LEU A CA 1
ATOM 1152 C C . LEU A 1 147 ? -12.144 5.353 13.185 1.00 93.50 147 LEU A C 1
ATOM 1154 O O . LEU A 1 147 ? -11.539 6.275 12.654 1.00 93.50 147 LEU A O 1
ATOM 1158 N N . LEU A 1 148 ? -11.866 4.089 12.869 1.00 91.69 148 LEU A N 1
ATOM 1159 C CA . LEU A 1 148 ? -10.876 3.758 11.835 1.00 91.69 148 LEU A CA 1
ATOM 1160 C C . LEU A 1 148 ? -11.465 3.767 10.422 1.00 91.69 148 LEU A C 1
ATOM 1162 O O . LEU A 1 148 ? -10.711 3.955 9.470 1.00 91.69 148 LEU A O 1
ATOM 1166 N N . CYS A 1 149 ? -12.785 3.659 10.281 1.00 89.88 149 CYS A N 1
ATOM 1167 C CA . CYS A 1 149 ? -13.476 3.639 8.994 1.00 89.88 149 CYS A CA 1
ATOM 1168 C C . CYS A 1 149 ? -14.614 4.648 8.989 1.00 89.88 149 CYS A C 1
ATOM 1170 O O . CYS A 1 149 ? -15.430 4.680 9.910 1.00 89.88 149 CYS A O 1
ATOM 1172 N N . VAL A 1 150 ? -14.673 5.455 7.936 1.00 85.62 150 VAL A N 1
ATOM 1173 C CA . VAL A 1 150 ? -15.754 6.408 7.691 1.00 85.62 150 VAL A CA 1
ATOM 1174 C C . VAL A 1 150 ? -16.177 6.212 6.238 1.00 85.62 150 VAL A C 1
ATOM 1176 O O . VAL A 1 150 ? -15.604 6.862 5.364 1.00 85.62 150 VAL A O 1
ATOM 1179 N N . PRO A 1 151 ? -17.147 5.319 5.957 1.00 76.31 151 PRO A N 1
ATOM 1180 C CA . PRO A 1 151 ? -17.455 4.863 4.599 1.00 76.31 151 PRO A CA 1
ATOM 1181 C C . PRO A 1 151 ? -17.640 5.989 3.574 1.00 76.31 151 PRO A C 1
ATOM 1183 O O . PRO A 1 151 ? -17.143 5.889 2.459 1.00 76.31 151 PRO A O 1
ATOM 1186 N N . GLU A 1 152 ? -18.289 7.085 3.969 1.00 74.94 152 GLU A N 1
ATOM 1187 C CA . GLU A 1 152 ? -18.509 8.268 3.128 1.00 74.94 152 GLU A CA 1
ATOM 1188 C C . GLU A 1 152 ? -17.186 8.925 2.700 1.00 74.94 152 GLU A C 1
ATOM 1190 O O . GLU A 1 152 ? -16.948 9.142 1.515 1.00 74.94 152 GLU A O 1
ATOM 1195 N N . LYS A 1 153 ? -16.274 9.165 3.651 1.00 73.69 153 LYS A N 1
ATOM 1196 C CA . LYS A 1 153 ? -14.957 9.770 3.385 1.00 73.69 153 LYS A CA 1
ATOM 1197 C C . LYS A 1 153 ? -13.994 8.798 2.714 1.00 73.69 153 LYS A C 1
ATOM 1199 O O . LYS A 1 153 ? -13.153 9.208 1.917 1.00 73.69 153 LYS A O 1
ATOM 1204 N N . ASP A 1 154 ? -14.094 7.516 3.042 1.00 70.94 154 ASP A N 1
ATOM 1205 C CA . ASP A 1 154 ? -13.257 6.474 2.453 1.00 70.94 154 ASP A CA 1
ATOM 1206 C C . ASP A 1 154 ? -13.651 6.218 0.987 1.00 70.94 154 ASP A C 1
ATOM 1208 O O . ASP A 1 154 ? -12.781 5.942 0.163 1.00 70.94 154 ASP A O 1
ATOM 1212 N N . ALA A 1 155 ? -14.926 6.404 0.624 1.00 66.50 155 ALA A N 1
ATOM 1213 C CA . ALA A 1 155 ? -15.387 6.376 -0.766 1.00 66.50 155 ALA A CA 1
ATOM 1214 C C . ALA A 1 155 ? -14.904 7.590 -1.586 1.00 66.50 155 ALA A C 1
ATOM 1216 O O . ALA A 1 155 ? -14.681 7.472 -2.794 1.00 66.50 155 ALA A O 1
ATOM 1217 N N . GLU A 1 156 ? -14.703 8.748 -0.947 1.00 62.69 156 GLU A N 1
ATOM 1218 C CA . GLU A 1 156 ? -14.144 9.953 -1.581 1.00 62.69 156 GLU A CA 1
ATOM 1219 C C . GLU A 1 156 ? -12.638 9.849 -1.866 1.00 62.69 156 GLU A C 1
ATOM 1221 O O . GLU A 1 156 ? -12.124 10.568 -2.733 1.00 62.69 156 GLU A O 1
ATOM 1226 N N . GLN A 1 157 ? -11.917 8.954 -1.177 1.00 59.56 157 GLN A N 1
ATOM 1227 C CA . GLN A 1 157 ? -10.520 8.642 -1.481 1.00 59.56 157 GLN A CA 1
ATOM 1228 C C . GLN A 1 157 ? -10.450 7.919 -2.830 1.00 59.56 157 GLN A C 1
ATOM 1230 O O . GLN A 1 157 ? -10.431 6.692 -2.923 1.00 59.56 157 GLN A O 1
ATOM 1235 N N . ARG A 1 158 ? -10.439 8.712 -3.908 1.00 52.34 158 ARG A N 1
ATOM 1236 C CA . ARG A 1 158 ? -10.352 8.236 -5.289 1.00 52.34 158 ARG A CA 1
ATOM 1237 C C . ARG A 1 158 ? -9.214 7.224 -5.424 1.00 52.34 158 ARG A C 1
ATOM 1239 O O . ARG A 1 158 ? -8.059 7.542 -5.151 1.00 52.34 158 ARG A O 1
ATOM 1246 N N . MET A 1 159 ? -9.516 6.056 -5.989 1.00 51.03 159 MET A N 1
ATOM 1247 C CA . MET A 1 159 ? -8.526 5.363 -6.811 1.00 51.03 159 MET A CA 1
ATOM 1248 C C . MET A 1 159 ? -8.181 6.337 -7.936 1.00 51.03 159 MET A C 1
ATOM 1250 O O . MET A 1 159 ? -9.068 6.709 -8.709 1.00 51.03 159 MET A O 1
ATOM 1254 N N . TYR A 1 160 ? -6.943 6.824 -7.986 1.00 39.81 160 TYR A N 1
ATOM 1255 C CA . TYR A 1 160 ? -6.487 7.645 -9.100 1.00 39.81 160 TYR A CA 1
ATOM 1256 C C . TYR A 1 160 ? -6.755 6.874 -10.399 1.00 39.81 160 TYR A C 1
ATOM 1258 O O . TYR A 1 160 ? -6.149 5.836 -10.654 1.00 39.81 160 TYR A O 1
ATOM 1266 N N . LYS A 1 161 ? -7.725 7.348 -11.184 1.00 33.41 161 LYS A N 1
ATOM 1267 C CA . LYS A 1 161 ? -7.920 6.938 -12.570 1.00 33.41 161 LYS A CA 1
ATOM 1268 C C . LYS A 1 161 ? -7.209 8.007 -13.393 1.00 33.41 161 LYS A C 1
ATOM 1270 O O . LYS A 1 161 ? -7.719 9.130 -13.416 1.00 33.41 161 LYS A O 1
ATOM 1275 N N . PRO A 1 162 ? -6.039 7.724 -13.988 1.00 31.84 162 PRO A N 1
ATOM 1276 C CA . PRO A 1 162 ? -5.525 8.621 -15.005 1.00 31.84 162 PRO A CA 1
ATOM 1277 C C . PRO A 1 162 ? -6.600 8.759 -16.093 1.00 31.84 162 PRO A C 1
ATOM 1279 O O . PRO A 1 162 ? -7.269 7.772 -16.423 1.00 31.84 162 PRO A O 1
ATOM 1282 N N . LEU A 1 163 ? -6.823 10.000 -16.531 1.00 29.11 163 LEU A N 1
ATOM 1283 C CA . LEU A 1 163 ? -7.686 10.325 -17.670 1.00 29.11 163 LEU A CA 1
ATOM 1284 C C . LEU A 1 163 ? -7.142 9.683 -18.949 1.00 29.11 163 LEU A C 1
ATOM 1286 O O . LEU A 1 163 ? -5.898 9.627 -19.082 1.00 29.11 163 LEU A O 1
#

Foldseek 3Di:
DVLVVLLVVLVVVCVVPVLPLVSLVSNLVSCLVVVVLVSNLVSLVVLLVCLVVDPDPPPPVSLLSNLVSLQVNLVSLLVQLPDVVHDPVSLVSSLVSLVVSCVSDQPSQAPDDPVCCVVVVDPDAQGSVNLSVLSVVQVVDDPVRRDSDDPVVSVVNDPDDDD